Protein AF-A0AAP2MJZ7-F1 (afdb_monomer_lite)

Structure (mmCIF, N/CA/C/O backbone):
data_AF-A0AAP2MJZ7-F1
#
_entry.id   AF-A0AAP2MJZ7-F1
#
loop_
_atom_site.group_PDB
_atom_site.id
_atom_site.type_symbol
_atom_site.label_atom_id
_atom_site.label_alt_id
_atom_site.label_comp_id
_atom_site.label_asym_id
_atom_site.label_entity_id
_atom_site.label_seq_id
_atom_site.pdbx_PDB_ins_code
_atom_site.Cartn_x
_atom_site.Cartn_y
_atom_site.Cartn_z
_atom_site.occupancy
_atom_site.B_iso_or_equiv
_atom_site.auth_seq_id
_atom_site.auth_comp_id
_atom_site.auth_asym_id
_atom_site.auth_atom_id
_atom_site.pdbx_PDB_model_num
ATOM 1 N N . MET A 1 1 ? 22.697 -0.390 -22.821 1.00 48.31 1 MET A N 1
ATOM 2 C CA . MET A 1 1 ? 23.090 0.233 -21.542 1.00 48.31 1 MET A CA 1
ATOM 3 C C . MET A 1 1 ? 21.870 0.983 -21.048 1.00 48.31 1 MET A C 1
ATOM 5 O O . MET A 1 1 ? 21.373 1.802 -21.800 1.00 48.31 1 MET A O 1
ATOM 9 N N . HIS A 1 2 ? 21.296 0.625 -19.897 1.00 57.59 2 HIS A N 1
ATOM 10 C CA . HIS A 1 2 ? 20.373 1.548 -19.228 1.00 57.59 2 HIS A CA 1
ATOM 11 C C . HIS A 1 2 ? 21.239 2.655 -18.639 1.00 57.59 2 HIS A C 1
ATOM 13 O O . HIS A 1 2 ? 22.185 2.348 -17.909 1.00 57.59 2 HIS A O 1
ATOM 19 N N . ASP A 1 3 ? 20.969 3.903 -19.004 1.00 80.44 3 ASP A N 1
ATOM 20 C CA . ASP A 1 3 ? 21.745 5.026 -18.501 1.00 80.44 3 ASP A CA 1
ATOM 21 C C . ASP A 1 3 ? 21.567 5.107 -16.982 1.00 80.44 3 ASP A C 1
ATOM 23 O O . ASP A 1 3 ? 20.478 4.872 -16.452 1.00 80.44 3 ASP A O 1
ATOM 27 N N . ALA A 1 4 ? 22.636 5.433 -16.249 1.00 79.62 4 ALA A N 1
ATOM 28 C CA . ALA A 1 4 ? 22.592 5.567 -14.786 1.00 79.62 4 ALA A CA 1
ATOM 29 C C . ALA A 1 4 ? 21.462 6.513 -14.322 1.00 79.62 4 ALA A C 1
ATOM 31 O O . ALA A 1 4 ? 20.912 6.360 -13.231 1.00 79.62 4 ALA A O 1
ATOM 32 N N . PHE A 1 5 ? 21.078 7.447 -15.193 1.00 83.50 5 PHE A N 1
ATOM 33 C CA . PHE A 1 5 ? 19.936 8.331 -15.030 1.00 83.50 5 PHE A CA 1
ATOM 34 C C . PHE A 1 5 ? 18.582 7.599 -14.986 1.00 83.50 5 PHE A C 1
ATOM 36 O O . PHE A 1 5 ? 17.769 7.906 -14.118 1.00 83.50 5 PHE A O 1
ATOM 43 N N . ASP A 1 6 ? 18.336 6.608 -15.849 1.00 80.94 6 ASP A N 1
ATOM 44 C CA . ASP A 1 6 ? 17.086 5.831 -15.841 1.00 80.94 6 ASP A CA 1
ATOM 45 C C . ASP A 1 6 ? 16.964 4.980 -14.575 1.00 80.94 6 ASP A C 1
ATOM 47 O O . ASP A 1 6 ? 15.888 4.881 -13.982 1.00 80.94 6 ASP A O 1
ATOM 51 N N . VAL A 1 7 ? 18.082 4.404 -14.121 1.00 79.62 7 VAL A N 1
ATOM 52 C CA . VAL A 1 7 ? 18.138 3.651 -12.860 1.00 79.62 7 VAL A CA 1
ATOM 53 C C . VAL A 1 7 ? 17.816 4.568 -11.680 1.00 79.62 7 VAL A C 1
ATOM 55 O O . VAL A 1 7 ? 16.971 4.227 -10.850 1.00 79.62 7 VAL A O 1
ATOM 58 N N . LEU A 1 8 ? 18.437 5.752 -11.627 1.00 83.69 8 LEU A N 1
ATOM 59 C CA . LEU A 1 8 ? 18.187 6.742 -10.582 1.00 83.69 8 LEU A CA 1
ATOM 60 C C . LEU A 1 8 ? 16.737 7.240 -10.603 1.00 83.69 8 LEU A C 1
ATOM 62 O O . LEU A 1 8 ? 16.103 7.299 -9.551 1.00 83.69 8 LEU A O 1
ATOM 66 N N . ARG A 1 9 ? 16.190 7.551 -11.785 1.00 84.50 9 ARG A N 1
ATOM 67 C CA . ARG A 1 9 ? 14.790 7.967 -11.946 1.00 84.50 9 ARG A CA 1
ATOM 68 C C . ARG A 1 9 ? 13.847 6.904 -11.395 1.00 84.50 9 ARG A C 1
ATOM 70 O O . ARG A 1 9 ? 13.023 7.215 -10.542 1.00 84.50 9 ARG A O 1
ATOM 77 N N . ASN A 1 10 ? 13.997 5.654 -11.829 1.00 81.19 10 ASN A N 1
ATOM 78 C CA . ASN A 1 10 ? 13.127 4.559 -11.400 1.00 81.19 10 ASN A CA 1
ATOM 79 C C . ASN A 1 10 ? 13.222 4.318 -9.887 1.00 81.19 10 ASN A C 1
ATOM 81 O O . ASN A 1 10 ? 12.203 4.087 -9.234 1.00 81.19 10 ASN A O 1
ATOM 85 N N . PHE A 1 11 ? 14.424 4.420 -9.316 1.00 80.00 11 PHE A N 1
ATOM 86 C CA . PHE A 1 11 ? 14.640 4.309 -7.876 1.00 80.00 11 PHE A CA 1
ATOM 87 C C . PHE A 1 11 ? 13.936 5.428 -7.095 1.00 80.00 11 PHE A C 1
ATOM 89 O O . PHE A 1 11 ? 13.190 5.152 -6.155 1.00 80.00 11 PHE A O 1
ATOM 96 N N . VAL A 1 12 ? 14.113 6.686 -7.510 1.00 85.88 12 VAL A N 1
ATOM 97 C CA . VAL A 1 12 ? 13.474 7.843 -6.868 1.00 85.88 12 VAL A CA 1
ATOM 98 C C . VAL A 1 12 ? 11.954 7.757 -6.985 1.00 85.88 12 VAL A C 1
ATOM 100 O O . VAL A 1 12 ? 11.262 7.924 -5.984 1.00 85.88 12 VAL A O 1
ATOM 103 N N . THR A 1 13 ? 11.420 7.426 -8.162 1.00 83.81 13 THR A N 1
ATOM 104 C CA . THR A 1 13 ? 9.976 7.251 -8.366 1.00 83.81 13 THR A CA 1
ATOM 105 C C . THR A 1 13 ? 9.411 6.150 -7.468 1.00 83.81 13 THR A C 1
ATOM 107 O O . THR A 1 13 ? 8.395 6.366 -6.811 1.00 83.81 13 THR A O 1
ATOM 110 N N . THR A 1 14 ? 10.100 5.009 -7.365 1.00 84.56 14 THR A N 1
ATOM 111 C CA . THR A 1 14 ? 9.727 3.894 -6.475 1.00 84.56 14 THR A CA 1
ATOM 112 C C . THR A 1 14 ? 9.641 4.358 -5.018 1.00 84.56 14 THR A C 1
ATOM 114 O O . THR A 1 14 ? 8.636 4.124 -4.345 1.00 84.56 14 THR A O 1
ATOM 117 N N . LEU A 1 15 ? 10.669 5.064 -4.534 1.00 84.62 15 LEU A N 1
ATOM 118 C CA . LEU A 1 15 ? 10.700 5.578 -3.165 1.00 84.62 15 LEU A CA 1
ATOM 119 C C . LEU A 1 15 ? 9.596 6.604 -2.903 1.00 84.62 15 LEU A C 1
ATOM 121 O O . LEU A 1 15 ? 8.907 6.510 -1.889 1.00 84.62 15 LEU A O 1
ATOM 125 N N . VAL A 1 16 ? 9.406 7.561 -3.812 1.00 88.81 16 VAL A N 1
ATOM 126 C CA . VAL A 1 16 ? 8.387 8.610 -3.675 1.00 88.81 16 VAL A CA 1
ATOM 127 C C . VAL A 1 16 ? 6.985 8.007 -3.673 1.00 88.81 16 VAL A C 1
ATOM 129 O O . VAL A 1 16 ? 6.171 8.388 -2.837 1.00 88.81 16 VAL A O 1
ATOM 132 N N . MET A 1 17 ? 6.702 7.037 -4.547 1.00 84.81 17 MET A N 1
ATOM 133 C CA . MET A 1 17 ? 5.404 6.356 -4.586 1.00 84.81 17 MET A CA 1
ATOM 134 C C . MET A 1 17 ? 5.125 5.578 -3.298 1.00 84.81 17 MET A C 1
ATOM 136 O O . MET A 1 17 ? 4.048 5.726 -2.717 1.00 84.81 17 MET A O 1
ATOM 140 N N . ALA A 1 18 ? 6.096 4.789 -2.824 1.00 86.44 18 ALA A N 1
ATOM 141 C CA . ALA A 1 18 ? 5.958 4.040 -1.577 1.00 86.44 18 ALA A CA 1
ATOM 142 C C . ALA A 1 18 ? 5.759 4.980 -0.376 1.00 86.44 18 ALA A C 1
ATOM 144 O O . ALA A 1 18 ? 4.862 4.768 0.443 1.00 86.44 18 ALA A O 1
ATOM 145 N N . TRP A 1 19 ? 6.548 6.057 -0.303 1.00 89.69 19 TRP A N 1
ATOM 146 C CA . TRP A 1 19 ? 6.443 7.062 0.752 1.00 89.69 19 TRP A CA 1
ATOM 147 C C . TRP A 1 19 ? 5.105 7.803 0.719 1.00 89.69 19 TRP A C 1
ATOM 149 O O . TRP A 1 19 ? 4.477 7.959 1.762 1.00 89.69 19 TRP A O 1
ATOM 159 N N . ALA A 1 20 ? 4.632 8.222 -0.457 1.00 89.06 20 ALA A N 1
ATOM 160 C CA . ALA A 1 20 ? 3.367 8.937 -0.599 1.00 89.06 20 ALA A CA 1
ATOM 161 C C . ALA A 1 20 ? 2.174 8.066 -0.178 1.00 89.06 20 ALA A C 1
ATOM 163 O O . ALA A 1 20 ? 1.305 8.524 0.567 1.00 89.06 20 ALA A O 1
ATOM 164 N N . ALA A 1 21 ? 2.160 6.794 -0.593 1.00 87.81 21 ALA A N 1
ATOM 165 C CA . ALA A 1 21 ? 1.132 5.838 -0.189 1.00 87.81 21 ALA A CA 1
ATOM 166 C C . ALA A 1 21 ? 1.142 5.605 1.333 1.00 87.81 21 ALA A C 1
ATOM 168 O O . ALA A 1 21 ? 0.090 5.618 1.978 1.00 87.81 21 ALA A O 1
ATOM 169 N N . PHE A 1 22 ? 2.331 5.461 1.925 1.00 89.12 22 PHE A N 1
ATOM 170 C CA . PHE A 1 22 ? 2.485 5.346 3.374 1.00 89.12 22 PHE A CA 1
ATOM 171 C C . PHE A 1 22 ? 2.019 6.605 4.117 1.00 89.12 22 PHE A C 1
ATOM 173 O O . PHE A 1 22 ? 1.253 6.507 5.077 1.00 89.12 22 PHE A O 1
ATOM 180 N N . ALA A 1 23 ? 2.445 7.789 3.674 1.00 89.25 23 ALA A N 1
ATOM 181 C CA . ALA A 1 23 ? 2.096 9.062 4.293 1.00 89.25 23 ALA A CA 1
ATOM 182 C C . ALA A 1 23 ? 0.577 9.290 4.285 1.00 89.25 23 ALA A C 1
ATOM 184 O O . ALA A 1 23 ? 0.013 9.690 5.305 1.00 89.25 23 ALA A O 1
ATOM 185 N N . ALA A 1 24 ? -0.096 8.959 3.177 1.00 89.38 24 ALA A N 1
ATOM 186 C CA . ALA A 1 24 ? -1.548 9.046 3.063 1.00 89.38 24 ALA A CA 1
ATOM 187 C C . ALA A 1 24 ? -2.268 8.156 4.093 1.00 89.38 24 ALA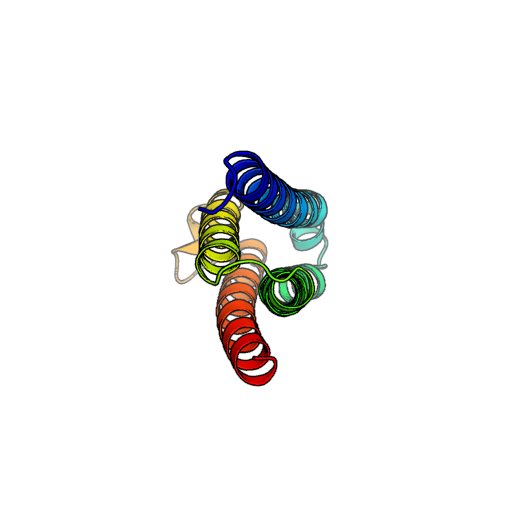 A C 1
ATOM 189 O O . ALA A 1 24 ? -3.192 8.611 4.771 1.00 89.38 24 ALA A O 1
ATOM 190 N N . LEU A 1 25 ? -1.828 6.908 4.269 1.00 89.06 25 LEU A N 1
ATOM 191 C CA . LEU A 1 25 ? -2.439 5.984 5.232 1.00 89.06 25 LEU A CA 1
ATOM 192 C C . LEU A 1 25 ? -2.124 6.315 6.680 1.00 89.06 25 LEU A C 1
ATOM 194 O O . LEU A 1 25 ? -3.006 6.191 7.530 1.00 89.06 25 LEU A O 1
ATOM 198 N N . ARG A 1 26 ? -0.896 6.755 6.961 1.00 89.38 26 ARG A N 1
ATOM 199 C CA . ARG A 1 26 ? -0.501 7.231 8.288 1.00 89.38 26 ARG A CA 1
ATOM 200 C C . ARG A 1 26 ? -1.342 8.435 8.696 1.00 89.38 26 ARG A C 1
ATOM 202 O O . ARG A 1 26 ? -1.842 8.475 9.815 1.00 89.38 26 ARG A O 1
ATOM 209 N N . TRP A 1 27 ? -1.543 9.384 7.783 1.00 88.38 27 TRP A N 1
ATOM 210 C CA . TRP A 1 27 ? -2.390 10.551 8.021 1.00 88.38 27 TRP A CA 1
ATOM 211 C C . TRP A 1 27 ? -3.843 10.168 8.324 1.00 88.38 27 TRP A C 1
ATOM 213 O O . TRP A 1 27 ? -4.495 10.795 9.156 1.00 88.38 27 TRP A O 1
ATOM 223 N N . GLN A 1 28 ? -4.350 9.118 7.677 1.00 87.56 28 GLN A N 1
ATOM 224 C CA . GLN A 1 28 ? -5.722 8.650 7.864 1.00 87.56 28 GLN A CA 1
ATOM 225 C C . GLN A 1 28 ? -5.901 7.628 8.993 1.00 87.56 28 GLN A C 1
ATOM 227 O O . GLN A 1 28 ? -7.038 7.336 9.354 1.00 87.56 28 GLN A O 1
ATOM 232 N N . GLN A 1 29 ? -4.828 7.113 9.594 1.00 82.81 29 GLN A N 1
ATOM 233 C CA . GLN A 1 29 ? -4.897 6.147 10.697 1.00 82.81 29 GLN A CA 1
ATOM 234 C C . GLN A 1 29 ? -5.786 6.623 11.870 1.00 82.81 29 GLN A C 1
ATOM 236 O O . GLN A 1 29 ? -6.601 5.830 12.346 1.00 82.81 29 GLN A O 1
ATOM 241 N N . PRO A 1 30 ? -5.764 7.906 12.301 1.00 83.94 30 PRO A N 1
ATOM 242 C CA . PRO A 1 30 ? -6.650 8.383 13.366 1.00 83.94 30 PRO A CA 1
ATOM 243 C C . PRO A 1 30 ? -8.143 8.296 13.020 1.00 83.94 30 PRO A C 1
ATOM 245 O O . PRO A 1 30 ? -8.981 8.320 13.920 1.00 83.94 30 PRO A O 1
ATOM 248 N N . LEU A 1 31 ? -8.505 8.198 11.733 1.00 79.06 31 LEU A N 1
ATOM 249 C CA . LEU A 1 31 ? -9.896 8.020 11.313 1.00 79.06 31 LEU A CA 1
ATOM 250 C C . LEU A 1 31 ? -10.428 6.639 11.687 1.00 79.06 31 LEU A C 1
ATOM 252 O O . LEU A 1 31 ? -11.627 6.517 11.916 1.00 79.06 31 LEU A O 1
ATOM 256 N N . ILE A 1 32 ? -9.568 5.622 11.819 1.00 81.50 32 ILE A N 1
ATOM 257 C CA . ILE A 1 32 ? -9.995 4.287 12.254 1.00 81.50 32 ILE A CA 1
ATOM 258 C C . ILE A 1 32 ? -10.601 4.366 13.659 1.00 81.50 32 ILE A C 1
ATOM 260 O O . ILE A 1 32 ? -11.685 3.837 13.892 1.00 81.50 32 ILE A O 1
ATOM 264 N N . ALA A 1 33 ? -9.955 5.110 14.562 1.00 77.12 33 ALA A N 1
ATOM 265 C CA . ALA A 1 33 ? -10.448 5.341 15.919 1.00 77.12 33 ALA A CA 1
ATOM 266 C C . ALA A 1 33 ? -11.752 6.164 15.963 1.00 77.12 33 ALA A C 1
ATOM 268 O O . ALA A 1 33 ? -12.494 6.085 16.935 1.00 77.12 33 ALA A O 1
ATOM 269 N N . LYS A 1 34 ? -12.054 6.933 14.908 1.00 83.88 34 LYS A N 1
ATOM 270 C CA . LYS A 1 34 ? -13.275 7.748 14.772 1.00 83.88 34 LYS A CA 1
ATOM 271 C C . LYS A 1 34 ? -14.405 7.035 14.010 1.00 83.88 34 LYS A C 1
ATOM 273 O O . LYS A 1 34 ? -15.367 7.684 13.615 1.00 83.88 34 LYS A O 1
ATOM 278 N N . GLY A 1 35 ? -14.285 5.726 13.761 1.00 83.56 35 GLY A N 1
ATOM 279 C CA . GLY A 1 35 ? -15.286 4.930 13.033 1.00 83.56 35 GLY A CA 1
ATOM 280 C C . GLY A 1 35 ? -15.103 4.885 11.508 1.00 83.56 35 GLY A C 1
ATOM 281 O O . GLY A 1 35 ? -15.878 4.242 10.808 1.00 83.56 35 GLY A O 1
ATOM 282 N N . GLY A 1 36 ? -14.048 5.500 10.968 1.00 89.62 36 GLY A N 1
ATOM 283 C CA . GLY A 1 36 ? -13.700 5.511 9.540 1.00 89.62 36 GLY A CA 1
ATOM 284 C C . GLY A 1 36 ? -12.914 4.286 9.055 1.00 89.62 36 GLY A C 1
ATOM 285 O O . GLY A 1 36 ? -12.247 4.354 8.022 1.00 89.62 36 GLY A O 1
ATOM 286 N N . GLY A 1 37 ? -12.951 3.165 9.782 1.00 88.62 37 GLY A N 1
ATOM 287 C CA . GLY A 1 37 ? -12.132 1.982 9.487 1.00 88.62 37 GLY A CA 1
ATOM 288 C C . GLY A 1 37 ? -12.378 1.366 8.102 1.00 88.62 37 GLY A C 1
ATOM 289 O O . GLY A 1 37 ? -11.438 0.887 7.464 1.00 88.62 37 GLY A O 1
ATOM 290 N N . ALA A 1 38 ? -13.615 1.433 7.596 1.00 91.62 38 ALA A N 1
ATOM 291 C CA . ALA A 1 38 ? -13.959 0.962 6.252 1.00 91.62 38 ALA A CA 1
ATOM 292 C C . ALA A 1 38 ? -13.267 1.784 5.154 1.00 91.62 38 ALA A C 1
ATOM 294 O O . ALA A 1 38 ? -12.713 1.219 4.212 1.00 91.62 38 ALA A O 1
ATOM 295 N N . TRP A 1 39 ? -13.245 3.109 5.308 1.00 92.19 39 TRP A N 1
ATOM 296 C CA . TRP A 1 39 ? -12.570 4.008 4.375 1.00 92.19 39 TRP A CA 1
ATOM 297 C C . TRP A 1 39 ? -11.058 3.776 4.372 1.00 92.19 39 TRP A C 1
ATOM 299 O O . TRP A 1 39 ? -10.458 3.622 3.311 1.00 92.19 39 TRP A O 1
ATOM 309 N N . TRP A 1 40 ? -10.458 3.645 5.557 1.00 92.56 40 TRP A N 1
ATOM 310 C CA . TRP A 1 40 ? -9.035 3.329 5.679 1.00 92.56 40 TRP A CA 1
ATOM 311 C C . TRP A 1 40 ? -8.681 1.995 5.003 1.00 92.56 40 TRP A C 1
ATOM 313 O O . TRP A 1 40 ? -7.696 1.901 4.274 1.00 92.56 40 TRP A O 1
ATOM 323 N N . THR A 1 41 ? -9.530 0.978 5.180 1.00 93.12 41 THR A N 1
ATOM 324 C CA . THR A 1 41 ? -9.386 -0.342 4.545 1.00 93.12 41 THR A CA 1
ATOM 325 C C . THR A 1 41 ? -9.440 -0.252 3.017 1.00 93.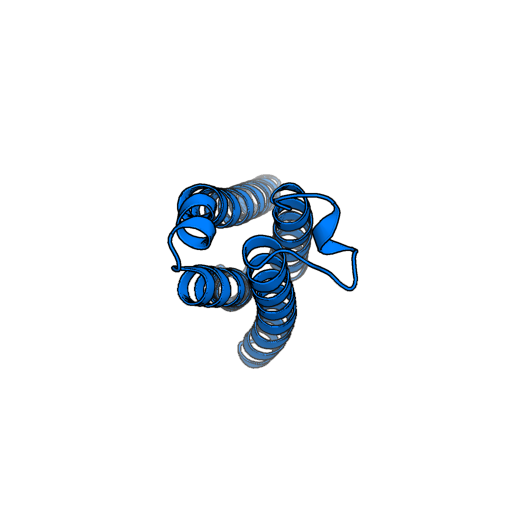12 41 THR A C 1
ATOM 327 O O . THR A 1 41 ? -8.586 -0.815 2.330 1.00 93.12 41 THR A O 1
ATOM 330 N N . ALA A 1 42 ? -10.422 0.479 2.482 1.00 93.62 42 ALA A N 1
ATOM 331 C CA . ALA A 1 42 ? -10.574 0.683 1.045 1.00 93.62 42 ALA A CA 1
ATOM 332 C C . ALA A 1 42 ? -9.378 1.442 0.452 1.00 93.62 42 ALA A C 1
ATOM 334 O O . ALA A 1 42 ? -8.854 1.051 -0.594 1.00 93.62 42 ALA A O 1
ATOM 335 N N . LEU A 1 43 ? -8.901 2.482 1.141 1.00 93.31 43 LEU A N 1
ATOM 336 C CA . LEU A 1 43 ? -7.729 3.244 0.725 1.00 93.31 43 LEU A CA 1
ATOM 337 C C . LEU A 1 43 ? -6.470 2.369 0.703 1.00 93.31 43 LEU A C 1
ATOM 339 O O . LEU A 1 43 ? -5.720 2.412 -0.271 1.00 93.31 43 LEU A O 1
ATOM 343 N N . ALA A 1 44 ? -6.272 1.533 1.728 1.00 93.44 44 ALA A N 1
ATOM 344 C CA . ALA A 1 44 ? -5.122 0.639 1.813 1.00 93.44 44 ALA A CA 1
ATOM 345 C C . ALA A 1 44 ? -5.060 -0.341 0.628 1.00 93.44 44 ALA A C 1
ATOM 347 O O . ALA A 1 44 ? -3.996 -0.531 0.032 1.00 93.44 44 ALA A O 1
ATOM 348 N N . GLY A 1 45 ? -6.204 -0.919 0.249 1.00 94.00 45 GLY A N 1
ATOM 349 C CA . GLY A 1 45 ? -6.313 -1.774 -0.936 1.00 94.00 45 GLY A CA 1
ATOM 350 C C . GLY A 1 45 ? -6.122 -1.014 -2.247 1.00 94.00 45 GLY A C 1
ATOM 351 O O . GLY A 1 45 ? -5.390 -1.467 -3.125 1.00 94.00 45 GLY A O 1
ATOM 352 N N . THR A 1 46 ? -6.728 0.168 -2.367 1.00 94.69 46 THR A N 1
ATOM 353 C CA . THR A 1 46 ? -6.678 0.980 -3.592 1.00 94.69 46 THR A CA 1
ATOM 354 C C . THR A 1 46 ? -5.264 1.465 -3.897 1.00 94.69 46 THR A C 1
ATOM 356 O O . THR A 1 46 ? -4.834 1.392 -5.044 1.00 94.69 46 THR A O 1
ATOM 359 N N . LEU A 1 47 ? -4.514 1.915 -2.887 1.00 93.31 47 LEU A N 1
ATOM 360 C CA . LEU A 1 47 ? -3.118 2.328 -3.057 1.00 93.31 47 LEU A CA 1
ATOM 361 C C . LEU A 1 47 ? -2.218 1.144 -3.436 1.00 93.31 47 LEU A C 1
ATOM 363 O O . LEU A 1 47 ? -1.361 1.282 -4.309 1.00 93.31 47 LEU A O 1
ATOM 367 N N . ALA A 1 48 ? -2.453 -0.028 -2.837 1.00 93.38 48 ALA A N 1
ATOM 368 C CA . ALA A 1 48 ? -1.730 -1.250 -3.180 1.00 93.38 48 ALA A CA 1
ATOM 369 C C . ALA A 1 48 ? -1.985 -1.696 -4.625 1.00 93.38 48 ALA A C 1
ATOM 371 O O . ALA A 1 48 ? -1.063 -2.154 -5.293 1.00 93.38 48 ALA A O 1
ATOM 372 N N . PHE A 1 49 ? -3.225 -1.544 -5.099 1.00 95.44 49 PHE A N 1
ATOM 373 C CA . PHE A 1 49 ? -3.634 -1.847 -6.466 1.00 95.44 49 PHE A CA 1
ATOM 374 C C . PHE A 1 49 ? -3.093 -0.824 -7.466 1.00 95.44 49 PHE A C 1
ATOM 376 O O . PHE A 1 49 ? -2.378 -1.191 -8.393 1.00 95.44 49 PHE A O 1
ATOM 383 N N . GLY A 1 50 ? -3.408 0.460 -7.274 1.00 92.31 50 GLY A N 1
ATOM 384 C CA . GLY A 1 50 ? -3.216 1.517 -8.271 1.00 92.31 50 GLY A CA 1
ATOM 385 C C . GLY A 1 50 ? -1.757 1.785 -8.631 1.00 92.31 50 GLY A C 1
ATOM 386 O O . GLY A 1 50 ? -1.468 2.241 -9.736 1.00 92.31 50 GLY A O 1
ATOM 387 N N . GLN A 1 51 ? -0.824 1.442 -7.743 1.00 90.88 51 GLN A N 1
ATOM 388 C CA . GLN A 1 51 ? 0.605 1.590 -8.007 1.00 90.88 51 GLN A CA 1
ATOM 389 C C . GLN A 1 51 ? 1.106 0.679 -9.146 1.00 90.88 51 GLN A C 1
ATOM 391 O O . GLN A 1 51 ? 2.052 1.042 -9.842 1.00 90.88 51 GLN A O 1
ATOM 396 N N . TRP A 1 52 ? 0.442 -0.452 -9.403 1.00 92.38 52 TRP A N 1
ATOM 397 C CA . TRP A 1 52 ? 0.796 -1.379 -10.480 1.00 92.38 52 TRP A CA 1
ATOM 398 C C . TRP A 1 52 ? 0.499 -0.837 -11.887 1.00 92.38 52 TRP A C 1
ATOM 400 O O . TRP A 1 52 ? 1.449 -0.688 -12.656 1.00 92.38 52 TRP A O 1
ATOM 410 N N . PRO A 1 53 ? -0.751 -0.485 -12.257 1.00 89.88 53 PRO A N 1
ATOM 411 C CA . PRO A 1 53 ? -1.038 0.086 -13.573 1.00 89.88 53 PRO A CA 1
ATOM 412 C C . PRO A 1 53 ? -0.324 1.427 -13.783 1.00 89.88 53 PRO A C 1
ATOM 414 O O . PRO A 1 53 ? 0.081 1.730 -14.901 1.00 89.88 53 PRO A O 1
ATOM 417 N N . LEU A 1 54 ? -0.090 2.200 -12.716 1.00 88.62 54 LEU A N 1
ATOM 418 C CA . LEU A 1 54 ? 0.726 3.410 -12.796 1.00 88.62 54 LEU A CA 1
ATOM 419 C C . LEU A 1 54 ? 2.173 3.089 -13.204 1.00 88.62 54 LEU A C 1
ATOM 421 O O . LEU A 1 54 ? 2.717 3.753 -14.080 1.00 88.62 54 LEU A O 1
ATOM 425 N N . ASN A 1 55 ? 2.785 2.047 -12.634 1.00 86.94 55 ASN A N 1
ATOM 426 C CA . ASN A 1 55 ? 4.122 1.604 -13.037 1.00 86.94 55 ASN A CA 1
ATOM 427 C C . ASN A 1 55 ? 4.161 1.007 -14.454 1.00 86.94 55 ASN A C 1
ATOM 429 O O . ASN A 1 55 ? 5.154 1.216 -15.146 1.00 86.94 55 ASN A O 1
ATOM 433 N N . ALA A 1 56 ? 3.104 0.316 -14.908 1.00 87.12 56 ALA A N 1
ATOM 434 C CA . ALA A 1 56 ? 2.984 -0.092 -16.317 1.00 87.12 56 ALA A CA 1
ATOM 435 C C . ALA A 1 56 ? 2.990 1.131 -17.242 1.00 87.12 56 ALA A C 1
ATOM 437 O O . ALA A 1 56 ? 3.762 1.189 -18.193 1.00 87.12 56 ALA A O 1
ATOM 438 N N . TRP A 1 57 ? 2.164 2.131 -16.927 1.00 86.94 57 TRP A N 1
ATOM 439 C CA . TRP A 1 57 ? 2.043 3.350 -17.723 1.00 86.94 57 TRP A CA 1
ATOM 440 C C . TRP A 1 57 ? 3.339 4.170 -17.768 1.00 86.94 57 TRP A C 1
ATOM 442 O O . TRP A 1 57 ? 3.683 4.728 -18.805 1.00 86.94 57 TRP A O 1
ATOM 452 N N . LEU A 1 58 ? 4.093 4.199 -16.666 1.00 85.00 58 LEU A N 1
ATOM 453 C CA . LEU A 1 58 ? 5.407 4.846 -16.594 1.00 85.00 58 LEU A CA 1
ATOM 454 C C . LEU A 1 58 ? 6.513 4.075 -17.339 1.00 85.00 58 LEU A C 1
ATOM 456 O O . LEU A 1 58 ? 7.644 4.559 -17.402 1.00 85.00 58 LEU A O 1
ATOM 460 N N . GLY A 1 59 ? 6.220 2.887 -17.883 1.00 84.12 59 GLY A N 1
ATOM 461 C CA . GLY A 1 59 ? 7.215 2.027 -18.526 1.00 84.12 59 GLY A CA 1
ATOM 462 C C . GLY A 1 59 ? 8.273 1.506 -17.549 1.00 84.12 59 GLY A C 1
ATOM 463 O O . GLY A 1 59 ? 9.395 1.199 -17.954 1.00 84.12 59 GLY A O 1
ATOM 464 N N . SER A 1 60 ? 7.946 1.443 -16.254 1.00 82.44 60 SER A N 1
ATOM 465 C CA . SER A 1 60 ? 8.871 0.987 -15.221 1.00 82.44 60 SER A CA 1
ATOM 466 C C . SER A 1 60 ? 9.164 -0.512 -15.372 1.00 82.44 60 SER A C 1
ATOM 468 O O . SER A 1 60 ? 8.253 -1.295 -15.661 1.00 82.44 60 SER A O 1
ATOM 470 N N . PRO A 1 61 ? 10.403 -0.966 -15.101 1.00 84.31 61 PRO A N 1
ATOM 471 C CA . PRO A 1 61 ? 10.703 -2.393 -15.056 1.00 84.31 61 PRO A CA 1
ATOM 472 C C . PRO A 1 61 ? 9.906 -3.065 -13.934 1.00 84.31 61 PRO A C 1
ATOM 474 O O . PRO A 1 61 ? 9.692 -2.455 -12.889 1.00 84.31 61 PRO A O 1
ATOM 477 N N . ILE A 1 62 ? 9.550 -4.346 -14.097 1.00 82.81 62 ILE A N 1
ATOM 478 C CA . ILE A 1 62 ? 8.738 -5.106 -13.121 1.00 82.81 62 ILE A CA 1
ATOM 479 C C . ILE A 1 62 ? 9.304 -5.081 -11.689 1.00 82.81 62 ILE A C 1
ATOM 481 O O . ILE A 1 62 ? 8.557 -5.158 -10.717 1.00 82.81 62 ILE A O 1
ATOM 485 N N . GLY A 1 63 ? 10.622 -4.913 -11.537 1.00 83.69 63 GLY A N 1
ATOM 486 C CA . GLY A 1 63 ? 11.260 -4.766 -10.229 1.00 83.69 63 GLY A CA 1
ATOM 487 C C . GLY A 1 63 ? 10.769 -3.547 -9.439 1.00 83.69 63 GLY A C 1
ATOM 488 O O . GLY A 1 63 ? 10.664 -3.628 -8.220 1.00 83.69 63 GLY A O 1
ATOM 489 N N . ALA A 1 64 ? 10.412 -2.445 -10.103 1.00 84.69 64 ALA A N 1
ATOM 490 C CA . ALA A 1 64 ? 9.940 -1.228 -9.444 1.00 84.69 64 ALA A CA 1
ATOM 491 C C . ALA A 1 64 ? 8.608 -1.430 -8.688 1.00 84.69 64 ALA A C 1
ATOM 493 O O . ALA A 1 64 ? 8.609 -1.250 -7.469 1.00 84.69 64 ALA A O 1
ATOM 494 N N . PRO A 1 65 ? 7.493 -1.870 -9.315 1.00 86.62 65 PRO A N 1
ATOM 495 C CA . PRO A 1 65 ? 6.235 -2.085 -8.595 1.00 86.62 65 PRO A CA 1
ATOM 496 C C . PRO A 1 65 ? 6.331 -3.173 -7.515 1.00 86.62 65 PRO A C 1
ATOM 498 O O . PRO A 1 65 ? 5.647 -3.073 -6.494 1.00 86.62 65 PRO A O 1
ATOM 501 N N . ILE A 1 66 ? 7.214 -4.170 -7.682 1.00 89.00 66 ILE A N 1
ATOM 502 C CA . ILE A 1 66 ? 7.512 -5.166 -6.639 1.00 89.00 66 ILE A CA 1
ATOM 503 C C . ILE A 1 66 ? 8.145 -4.491 -5.418 1.00 89.00 66 ILE A C 1
ATOM 505 O O . ILE A 1 66 ? 7.687 -4.695 -4.294 1.00 89.00 66 ILE A O 1
ATOM 509 N N . VAL A 1 67 ? 9.175 -3.664 -5.621 1.00 88.88 67 VAL A N 1
ATOM 510 C CA . VAL A 1 67 ? 9.838 -2.944 -4.525 1.00 88.88 67 VAL A CA 1
ATOM 511 C C . VAL A 1 67 ? 8.871 -1.969 -3.852 1.00 88.88 67 VAL A C 1
ATOM 513 O O . VAL A 1 67 ? 8.823 -1.940 -2.623 1.00 88.88 67 VAL A O 1
ATOM 516 N N . VAL A 1 68 ? 8.046 -1.235 -4.611 1.00 89.50 68 VAL A N 1
ATOM 517 C CA . VAL A 1 68 ? 6.991 -0.378 -4.036 1.00 89.50 68 VAL A CA 1
ATOM 518 C C . VAL A 1 68 ? 6.036 -1.201 -3.171 1.00 89.50 68 VAL A C 1
ATOM 520 O O . VAL A 1 68 ? 5.771 -0.809 -2.036 1.00 89.50 68 VAL A O 1
ATOM 523 N N . ALA A 1 69 ? 5.548 -2.345 -3.667 1.00 91.44 69 ALA A N 1
ATOM 524 C CA . ALA A 1 69 ? 4.617 -3.200 -2.931 1.00 91.44 69 ALA A CA 1
ATOM 525 C C . ALA A 1 69 ? 5.222 -3.688 -1.609 1.00 91.44 69 ALA A C 1
ATOM 527 O O . ALA A 1 69 ? 4.579 -3.594 -0.565 1.00 91.44 69 ALA A O 1
ATOM 528 N N . LEU A 1 70 ? 6.470 -4.165 -1.640 1.00 91.50 70 LEU A N 1
ATOM 529 C CA . LEU A 1 70 ? 7.171 -4.643 -0.449 1.00 91.50 70 LEU A CA 1
ATOM 530 C C . LEU A 1 70 ? 7.380 -3.523 0.569 1.00 91.50 70 LEU A C 1
ATOM 532 O O . LEU A 1 70 ? 7.030 -3.690 1.736 1.00 91.50 70 LEU A O 1
ATOM 536 N N . LEU A 1 71 ? 7.898 -2.370 0.135 1.00 90.69 71 LEU A N 1
ATOM 537 C CA . LEU A 1 71 ? 8.107 -1.217 1.014 1.00 90.69 71 LEU A CA 1
ATOM 538 C C . LEU A 1 71 ? 6.793 -0.747 1.632 1.00 90.69 71 LEU A C 1
ATOM 540 O O . LEU A 1 71 ? 6.735 -0.467 2.828 1.00 90.69 71 LEU A O 1
ATOM 544 N N . TYR A 1 72 ? 5.730 -0.695 0.838 1.00 90.31 72 TYR A N 1
ATOM 545 C CA . TYR A 1 72 ? 4.413 -0.284 1.291 1.00 90.31 72 TYR A CA 1
ATOM 546 C C . TYR A 1 72 ? 3.820 -1.257 2.322 1.00 90.31 72 TYR A C 1
ATOM 548 O O . TYR A 1 72 ? 3.415 -0.825 3.401 1.00 90.31 72 TYR A O 1
ATOM 556 N N . LEU A 1 73 ? 3.832 -2.566 2.045 1.00 91.44 73 LEU A N 1
ATOM 557 C CA . LEU A 1 73 ? 3.331 -3.588 2.970 1.00 91.44 73 LEU A CA 1
ATOM 558 C C . LEU A 1 73 ? 4.131 -3.617 4.279 1.00 91.44 73 LEU A C 1
ATOM 560 O O . LEU A 1 73 ? 3.537 -3.677 5.353 1.00 91.44 73 LEU A O 1
ATOM 564 N N . LEU A 1 74 ? 5.462 -3.507 4.210 1.00 90.81 74 LEU A N 1
ATOM 565 C CA . LEU A 1 74 ? 6.312 -3.387 5.400 1.00 90.81 74 LEU A CA 1
ATOM 566 C C . LEU A 1 74 ? 5.986 -2.121 6.199 1.00 90.81 74 LEU A C 1
ATOM 568 O O . LEU A 1 74 ? 5.902 -2.162 7.425 1.00 90.81 74 LEU A O 1
ATOM 572 N N . SER A 1 75 ? 5.744 -1.004 5.514 1.00 88.38 75 SER A N 1
ATOM 573 C CA . SER A 1 75 ? 5.406 0.262 6.169 1.00 88.38 75 SER A CA 1
ATOM 574 C C . SER A 1 75 ? 4.042 0.211 6.864 1.00 88.38 75 SER A C 1
ATOM 576 O O . SER A 1 75 ? 3.873 0.817 7.921 1.00 88.38 75 SER A O 1
ATOM 578 N N . LEU A 1 76 ? 3.081 -0.549 6.325 1.00 88.38 76 LEU A N 1
ATOM 579 C CA . LEU A 1 76 ? 1.787 -0.777 6.972 1.00 88.38 76 LEU A CA 1
ATOM 580 C C . LEU A 1 76 ? 1.926 -1.506 8.308 1.00 88.38 76 LEU A C 1
ATOM 582 O O . LEU A 1 76 ? 1.215 -1.160 9.246 1.00 88.38 76 LEU A O 1
ATOM 586 N N . ILE A 1 77 ? 2.852 -2.463 8.427 1.00 86.94 77 ILE A N 1
ATOM 587 C CA . ILE A 1 77 ? 3.113 -3.165 9.696 1.00 86.94 77 ILE A CA 1
ATOM 588 C C . ILE A 1 77 ? 3.526 -2.165 10.785 1.00 86.94 77 ILE A C 1
ATOM 590 O O . ILE A 1 77 ? 3.066 -2.267 11.919 1.00 86.94 77 ILE A O 1
ATOM 594 N N . GLY A 1 78 ? 4.309 -1.141 10.431 1.00 86.19 78 GLY A N 1
ATOM 595 C CA . GLY A 1 78 ? 4.694 -0.058 11.343 1.00 86.19 78 GLY A CA 1
ATOM 596 C C . GLY A 1 78 ? 3.545 0.858 11.790 1.00 86.19 78 GLY A C 1
ATOM 597 O O . GLY A 1 78 ? 3.750 1.702 12.659 1.00 86.19 78 GLY A O 1
ATOM 598 N N . LEU A 1 79 ? 2.346 0.715 11.215 1.00 86.00 79 LEU A N 1
ATOM 599 C CA . LEU A 1 79 ? 1.128 1.424 11.626 1.00 86.00 79 LEU A CA 1
ATOM 600 C C . LEU A 1 79 ? 0.208 0.564 12.504 1.00 86.00 79 LEU A C 1
ATOM 602 O O . LEU A 1 79 ? -0.931 0.968 12.761 1.00 86.00 79 LEU A O 1
ATOM 606 N N . ALA A 1 80 ? 0.664 -0.611 12.949 1.00 86.81 80 ALA A N 1
ATOM 607 C CA . ALA A 1 80 ? -0.094 -1.439 13.875 1.00 86.81 80 ALA A CA 1
ATOM 608 C C . ALA A 1 80 ? -0.448 -0.623 15.139 1.00 86.81 80 ALA A C 1
ATOM 610 O O . ALA A 1 80 ? 0.444 -0.033 15.749 1.00 86.81 80 ALA A O 1
ATOM 611 N N . PRO A 1 81 ? -1.734 -0.541 15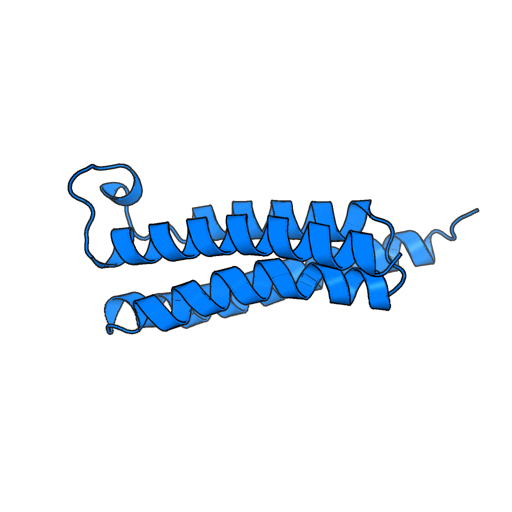.523 1.00 84.00 81 PRO A N 1
ATOM 612 C CA . PRO A 1 81 ? -2.152 0.278 16.661 1.00 84.00 81 PRO A CA 1
ATOM 613 C C . PRO A 1 81 ? -1.676 -0.258 18.017 1.00 84.00 81 PRO A C 1
ATOM 615 O O . PRO A 1 81 ? -1.392 0.536 18.908 1.00 84.00 81 PRO A O 1
ATOM 618 N N . ASP A 1 82 ? -1.618 -1.581 18.178 1.00 85.38 82 ASP A N 1
ATOM 619 C CA . ASP A 1 82 ? -1.195 -2.277 19.395 1.00 85.38 82 ASP A CA 1
ATOM 620 C C . ASP A 1 82 ? -0.898 -3.766 19.103 1.00 85.38 82 ASP A C 1
ATOM 622 O O . ASP A 1 82 ? -1.178 -4.277 18.012 1.00 85.38 82 ASP A O 1
ATOM 626 N N . ASP A 1 83 ? -0.398 -4.494 20.104 1.00 85.81 83 ASP A N 1
ATOM 627 C CA . ASP A 1 83 ? -0.126 -5.938 20.005 1.00 85.81 83 ASP A CA 1
ATOM 628 C C . ASP A 1 83 ? -1.404 -6.791 19.882 1.00 85.81 83 ASP A C 1
ATOM 630 O O . ASP A 1 83 ? -1.352 -7.961 19.485 1.00 85.81 83 ASP A O 1
ATOM 634 N N . SER A 1 84 ? -2.591 -6.223 20.149 1.00 84.81 84 SER A N 1
ATOM 635 C CA . SER A 1 84 ? -3.860 -6.946 19.983 1.00 84.81 84 SER A CA 1
ATOM 636 C C . SER A 1 84 ? -4.146 -7.285 18.514 1.00 84.81 84 SER A C 1
ATOM 638 O O . SER A 1 84 ? -4.943 -8.183 18.236 1.00 84.81 84 SER A O 1
ATOM 640 N N . VAL A 1 85 ? -3.415 -6.678 17.566 1.00 84.06 85 VAL A N 1
ATOM 641 C CA . VAL A 1 85 ? -3.352 -7.082 16.149 1.00 84.06 85 VAL A CA 1
ATOM 642 C C . VAL A 1 85 ? -2.877 -8.526 15.961 1.00 84.06 85 VAL A C 1
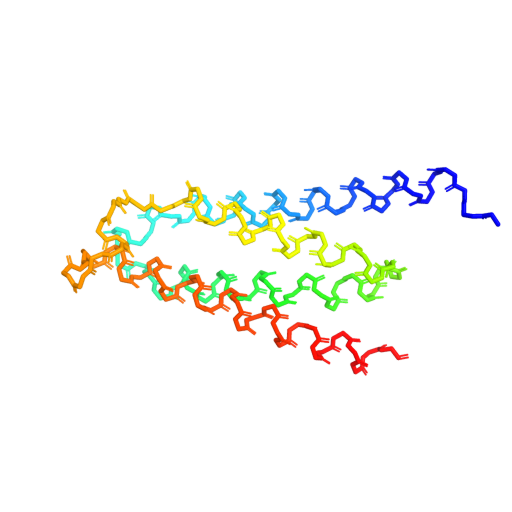ATOM 644 O O . VAL A 1 85 ? -3.148 -9.103 14.909 1.00 84.06 85 VAL A O 1
ATOM 647 N N . LEU A 1 86 ? -2.310 -9.192 16.967 1.00 86.31 86 LEU A N 1
ATOM 648 C CA . LEU A 1 86 ? -1.979 -10.626 16.927 1.00 86.31 86 LEU A CA 1
ATOM 649 C C . LEU A 1 86 ? -2.939 -11.506 17.753 1.00 86.31 86 LEU A C 1
ATOM 651 O O . LEU A 1 86 ? -2.946 -12.723 17.606 1.00 86.31 86 LEU A O 1
ATOM 655 N N . SER A 1 87 ? -3.805 -10.901 18.573 1.00 85.94 87 SER A N 1
ATOM 656 C CA . SER A 1 87 ? -4.705 -11.607 19.497 1.00 85.94 87 SER A CA 1
ATOM 657 C C . SER A 1 87 ? -6.053 -12.004 18.875 1.00 85.94 87 SER A C 1
ATOM 659 O O . SER A 1 87 ? -6.615 -11.296 18.036 1.00 85.94 87 SER A O 1
ATOM 661 N N . ALA A 1 88 ? -6.647 -13.108 19.334 1.00 78.50 88 ALA A N 1
ATOM 662 C CA . ALA A 1 88 ? -8.034 -13.448 19.001 1.00 78.50 88 ALA A CA 1
ATOM 663 C C . ALA A 1 88 ? -9.028 -12.377 19.503 1.00 78.50 88 ALA A C 1
ATOM 665 O O . ALA A 1 88 ? -10.030 -12.103 18.844 1.00 78.50 88 ALA A O 1
ATOM 666 N N . GLN A 1 89 ? -8.714 -11.714 20.623 1.00 82.88 89 GLN A N 1
ATOM 667 C CA . GLN A 1 89 ? -9.483 -10.597 21.178 1.00 82.88 89 GLN A CA 1
ATOM 668 C C . GLN A 1 89 ? -8.897 -9.253 20.733 1.00 82.88 89 GLN A C 1
ATOM 670 O O . GLN A 1 89 ? -8.391 -8.470 21.531 1.00 82.88 89 GLN A O 1
ATOM 675 N N . ALA A 1 90 ? -8.929 -9.002 19.426 1.00 83.19 90 ALA A N 1
ATOM 676 C CA . ALA A 1 90 ? -8.458 -7.743 18.862 1.00 83.19 90 ALA A CA 1
ATOM 677 C C . ALA A 1 90 ? -9.432 -6.592 19.163 1.00 83.19 90 ALA A C 1
ATOM 679 O O . ALA A 1 90 ? -10.653 -6.732 18.994 1.00 83.19 90 ALA A O 1
ATOM 680 N N . SER A 1 91 ? -8.880 -5.428 19.522 1.00 87.19 91 SER A N 1
ATOM 681 C CA . SER A 1 91 ? -9.649 -4.185 19.611 1.00 87.19 91 SER A CA 1
ATOM 682 C C . SER A 1 91 ? -10.349 -3.886 18.276 1.00 87.19 91 SER A C 1
ATOM 684 O O . SER A 1 91 ? -9.989 -4.416 17.218 1.00 87.19 91 SER A O 1
ATOM 686 N N . GLU A 1 92 ? -11.394 -3.056 18.287 1.00 87.31 92 GLU A N 1
ATOM 687 C CA . GLU A 1 92 ? -12.067 -2.676 17.037 1.00 87.31 92 GLU A CA 1
ATOM 688 C C . GLU A 1 92 ? -11.102 -1.984 16.060 1.00 87.31 92 GLU A C 1
ATOM 690 O O . GLU A 1 92 ? -11.106 -2.289 14.865 1.00 87.31 92 GLU A O 1
ATOM 695 N N . HIS A 1 93 ? -10.203 -1.146 16.583 1.00 87.94 93 HIS A N 1
ATOM 696 C CA . HIS A 1 93 ? -9.130 -0.520 15.816 1.00 87.94 93 HIS A CA 1
ATOM 697 C C . HIS A 1 93 ? -8.233 -1.580 15.156 1.00 87.94 93 HIS A C 1
ATOM 699 O O . HIS A 1 93 ? -8.036 -1.559 13.940 1.00 87.94 93 HIS A O 1
ATOM 705 N N . SER A 1 94 ? -7.770 -2.568 15.923 1.00 90.00 94 SER A N 1
ATOM 706 C CA . SER A 1 94 ? -6.898 -3.639 15.432 1.00 90.00 94 SER A CA 1
ATOM 707 C C . SER A 1 94 ? -7.600 -4.556 14.425 1.00 90.00 94 SER A C 1
ATOM 709 O O . SER A 1 94 ? -6.977 -5.020 13.469 1.00 90.00 94 SER A O 1
ATOM 711 N N . ARG A 1 95 ? -8.919 -4.764 14.550 1.00 91.50 95 ARG A N 1
ATOM 712 C CA . ARG A 1 95 ? -9.723 -5.479 13.541 1.00 91.50 95 ARG A CA 1
ATOM 713 C C . ARG A 1 95 ? -9.798 -4.724 12.215 1.00 91.50 95 ARG A C 1
ATOM 715 O O . ARG A 1 95 ? -9.631 -5.343 11.165 1.00 91.50 95 ARG A O 1
ATOM 722 N N . TRP A 1 96 ? -10.027 -3.413 12.241 1.00 92.44 96 TRP A N 1
ATOM 723 C CA . TRP A 1 96 ? -10.023 -2.596 11.023 1.00 92.44 96 TRP A CA 1
ATOM 724 C C . TRP A 1 96 ? -8.635 -2.497 10.391 1.00 92.44 96 TRP A C 1
ATOM 726 O O . TRP A 1 96 ? -8.520 -2.622 9.174 1.00 92.44 96 TRP A O 1
ATOM 736 N N . PHE A 1 97 ? -7.583 -2.388 11.204 1.00 91.75 97 PHE A N 1
ATOM 737 C CA . PHE A 1 97 ? -6.204 -2.456 10.725 1.00 91.75 97 PHE A CA 1
ATOM 738 C C . PHE A 1 97 ? -5.925 -3.774 9.981 1.00 91.75 97 PHE A C 1
ATOM 740 O O . PHE A 1 97 ? -5.465 -3.754 8.839 1.00 91.75 97 PHE A O 1
ATOM 747 N N . ARG A 1 98 ? -6.288 -4.926 10.569 1.00 92.31 98 ARG A N 1
ATOM 748 C CA . ARG A 1 98 ? -6.154 -6.242 9.912 1.00 92.31 98 ARG A CA 1
ATOM 749 C C . ARG A 1 98 ? -6.890 -6.301 8.577 1.00 92.31 98 ARG A C 1
ATOM 751 O O . ARG A 1 98 ? -6.346 -6.816 7.606 1.00 92.31 98 ARG A O 1
ATOM 758 N N . ARG A 1 99 ? -8.119 -5.776 8.516 1.00 93.81 99 ARG A N 1
ATOM 759 C CA . ARG A 1 99 ? -8.903 -5.727 7.272 1.00 93.81 99 ARG A CA 1
ATOM 760 C C . ARG A 1 99 ? -8.197 -4.903 6.201 1.00 93.81 99 ARG A C 1
ATOM 762 O O . ARG A 1 99 ? -8.099 -5.370 5.073 1.00 93.81 99 ARG A O 1
ATOM 769 N N . GLY A 1 100 ? -7.661 -3.733 6.546 1.00 93.12 100 GLY A N 1
ATOM 770 C CA . GLY A 1 100 ? -6.895 -2.919 5.600 1.00 93.12 100 GLY A CA 1
ATOM 771 C C . GLY A 1 100 ? -5.602 -3.585 5.141 1.00 93.12 100 GLY A C 1
ATOM 772 O O . GLY A 1 100 ? -5.301 -3.526 3.953 1.00 93.12 100 GLY A O 1
ATOM 773 N N . LEU A 1 101 ? -4.897 -4.303 6.021 1.00 93.31 101 LEU A N 1
ATOM 774 C CA . LEU A 1 101 ? -3.727 -5.093 5.627 1.00 93.31 101 LEU A CA 1
ATOM 775 C C . LEU A 1 101 ? -4.104 -6.207 4.637 1.00 93.31 101 LEU A C 1
ATOM 777 O O . LEU A 1 101 ? -3.459 -6.354 3.603 1.00 93.31 101 LEU A O 1
ATOM 781 N N . VAL A 1 102 ? -5.184 -6.949 4.905 1.00 95.12 102 VAL A N 1
ATOM 782 C CA . VAL A 1 102 ? -5.703 -7.966 3.974 1.00 95.12 102 VAL A CA 1
ATOM 783 C C . VAL A 1 102 ? -6.117 -7.327 2.646 1.00 95.12 102 VAL A C 1
ATOM 785 O O . VAL A 1 102 ? -5.752 -7.832 1.588 1.00 95.12 102 VAL A O 1
ATOM 788 N N . CYS A 1 103 ? -6.816 -6.190 2.675 1.00 96.25 103 CYS A N 1
ATOM 789 C CA . CYS A 1 103 ? -7.173 -5.448 1.466 1.00 96.25 103 CYS A CA 1
ATOM 790 C C . CYS A 1 103 ? -5.946 -4.967 0.685 1.00 96.25 103 CYS A C 1
ATOM 792 O O . CYS A 1 103 ? -5.969 -5.032 -0.537 1.00 96.25 103 CYS A O 1
ATOM 794 N N . ALA A 1 104 ? -4.875 -4.523 1.346 1.00 95.00 104 ALA A N 1
ATOM 795 C CA . ALA A 1 104 ? -3.622 -4.144 0.694 1.00 95.00 104 ALA A CA 1
ATOM 796 C C . ALA A 1 104 ? -2.942 -5.340 0.010 1.00 95.00 104 ALA A C 1
ATOM 798 O O . ALA A 1 104 ? -2.479 -5.228 -1.125 1.00 95.00 104 ALA A O 1
ATOM 799 N N . VAL A 1 105 ? -2.925 -6.506 0.659 1.00 95.38 105 VAL A N 1
ATOM 800 C CA . VAL A 1 105 ? -2.406 -7.744 0.059 1.00 95.38 105 VAL A CA 1
ATOM 801 C C . VAL A 1 105 ? -3.235 -8.140 -1.165 1.00 95.38 105 VAL A C 1
ATOM 803 O O . VAL A 1 105 ? -2.680 -8.343 -2.243 1.00 95.38 105 VAL A O 1
ATOM 806 N N . LEU A 1 106 ? -4.565 -8.177 -1.041 1.00 96.81 106 LEU A N 1
ATOM 807 C CA . LEU A 1 106 ? -5.457 -8.486 -2.164 1.00 96.81 106 LEU A CA 1
ATOM 808 C C . LEU A 1 106 ? -5.341 -7.454 -3.293 1.00 96.81 106 LEU A C 1
ATOM 810 O O . LEU A 1 106 ? -5.296 -7.828 -4.461 1.00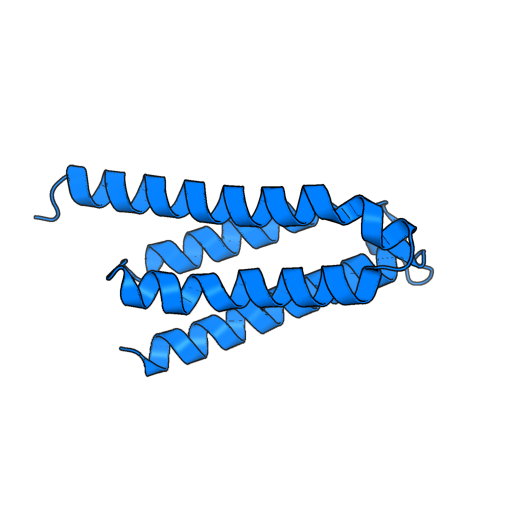 96.81 106 LEU A O 1
ATOM 814 N N . GLY A 1 107 ? -5.235 -6.169 -2.953 1.00 96.06 107 GLY A N 1
ATOM 815 C CA . GLY A 1 107 ? -5.022 -5.083 -3.905 1.00 96.06 107 GLY A CA 1
ATOM 816 C C . GLY A 1 107 ? -3.702 -5.230 -4.656 1.00 96.06 107 GLY A C 1
ATOM 817 O O . GLY A 1 107 ? -3.668 -5.011 -5.861 1.00 96.06 107 GLY A O 1
ATOM 818 N N . THR A 1 108 ? -2.644 -5.693 -3.985 1.00 94.88 108 THR A N 1
ATOM 819 C CA . THR A 1 108 ? -1.358 -6.001 -4.626 1.00 94.88 108 THR A CA 1
ATOM 820 C C . THR A 1 108 ? -1.520 -7.118 -5.655 1.00 94.88 108 THR A C 1
ATOM 822 O O . THR A 1 108 ? -1.122 -6.936 -6.800 1.00 94.88 108 THR A O 1
ATOM 825 N N . PHE A 1 109 ? -2.162 -8.237 -5.299 1.00 95.75 109 PHE A N 1
ATOM 826 C CA . PHE A 1 109 ? -2.409 -9.335 -6.243 1.00 95.75 109 PHE A CA 1
ATOM 827 C C . PHE A 1 109 ? -3.292 -8.914 -7.423 1.00 95.75 109 PHE A C 1
ATOM 829 O O . PHE A 1 109 ? -2.994 -9.244 -8.570 1.00 95.75 109 PHE A O 1
ATOM 836 N N . ALA A 1 110 ? -4.356 -8.154 -7.161 1.00 94.94 110 ALA A N 1
ATOM 837 C CA . ALA A 1 110 ? -5.209 -7.615 -8.214 1.00 94.94 110 ALA A CA 1
ATOM 838 C C . ALA A 1 110 ? -4.435 -6.648 -9.127 1.00 94.94 110 ALA A C 1
ATOM 840 O O . ALA A 1 110 ? -4.595 -6.685 -10.344 1.00 94.94 110 ALA A O 1
ATOM 841 N N . GLY A 1 111 ? -3.560 -5.819 -8.552 1.00 93.31 111 GLY A N 1
ATOM 842 C CA . GLY A 1 111 ? -2.707 -4.891 -9.289 1.00 93.31 111 GLY A CA 1
ATOM 843 C C . GLY A 1 111 ? -1.695 -5.623 -10.165 1.00 93.31 111 GLY A C 1
ATOM 844 O O . GLY A 1 111 ? -1.533 -5.265 -11.327 1.00 93.31 111 GLY A O 1
ATOM 845 N N . MET A 1 112 ? -1.088 -6.698 -9.654 1.00 92.56 112 MET A N 1
ATOM 846 C CA . MET A 1 112 ? -0.219 -7.593 -10.426 1.00 92.56 112 MET A CA 1
ATOM 847 C C . MET A 1 112 ? -0.940 -8.184 -11.635 1.00 92.56 112 MET A C 1
ATOM 849 O O . MET A 1 112 ? -0.407 -8.152 -12.741 1.00 92.56 112 MET A O 1
ATOM 853 N N . ALA A 1 113 ? -2.154 -8.705 -11.435 1.00 93.25 113 ALA A N 1
ATOM 854 C CA . ALA A 1 113 ? -2.954 -9.271 -12.515 1.00 93.25 113 ALA A CA 1
ATOM 855 C C . ALA A 1 113 ? -3.320 -8.211 -13.568 1.00 93.25 113 ALA A C 1
ATOM 857 O O . ALA A 1 113 ? -3.205 -8.469 -14.764 1.00 93.25 113 ALA A O 1
ATOM 858 N N . ALA A 1 114 ? -3.702 -7.006 -13.133 1.00 89.88 114 ALA A N 1
ATOM 859 C CA . ALA A 1 114 ? -3.991 -5.891 -14.032 1.00 89.88 114 ALA A CA 1
ATOM 860 C C . ALA A 1 114 ? -2.748 -5.445 -14.816 1.00 89.88 114 ALA A C 1
ATOM 862 O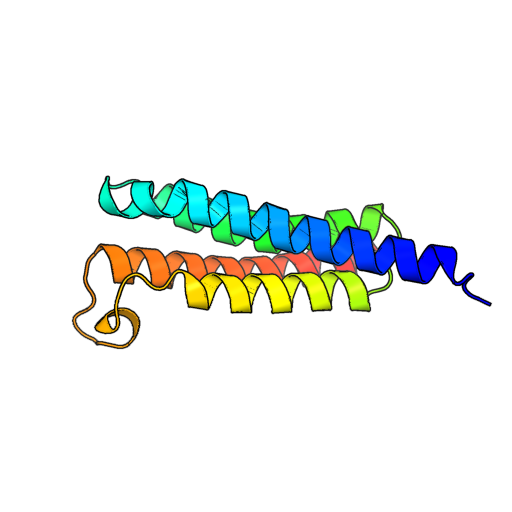 O . ALA A 1 114 ? -2.831 -5.238 -16.019 1.00 89.88 114 ALA A O 1
ATOM 863 N N . TRP A 1 115 ? -1.590 -5.341 -14.160 1.00 90.31 115 TRP A N 1
ATOM 864 C CA . TRP A 1 115 ? -0.317 -5.031 -14.812 1.00 90.31 115 TRP A CA 1
ATOM 865 C C . TRP A 1 115 ? 0.048 -6.077 -15.866 1.00 90.31 115 TRP A C 1
ATOM 867 O O . TRP A 1 115 ? 0.391 -5.710 -16.982 1.00 90.31 115 TRP A O 1
ATOM 877 N N . ALA A 1 116 ? -0.101 -7.367 -15.548 1.00 87.56 116 ALA A N 1
ATOM 878 C CA . ALA A 1 116 ? 0.169 -8.455 -16.487 1.00 87.56 116 ALA A CA 1
ATOM 879 C C . ALA A 1 116 ? -0.750 -8.429 -17.720 1.00 87.56 116 ALA A C 1
ATOM 881 O O . ALA A 1 116 ? -0.338 -8.870 -18.785 1.00 87.56 116 ALA A O 1
ATOM 882 N N . ALA A 1 117 ? -1.973 -7.909 -17.585 1.00 89.00 117 ALA A N 1
ATOM 883 C CA . ALA A 1 117 ? -2.909 -7.730 -18.695 1.00 89.00 117 ALA A CA 1
ATOM 884 C C . ALA A 1 117 ? -2.650 -6.462 -19.536 1.00 89.00 117 ALA A C 1
ATOM 886 O O . ALA A 1 117 ? -3.248 -6.318 -20.599 1.00 89.00 117 ALA A O 1
ATOM 887 N N . LEU A 1 118 ? -1.822 -5.531 -19.046 1.00 83.31 118 LEU A N 1
ATOM 888 C CA . LEU A 1 118 ? -1.459 -4.276 -19.723 1.00 83.31 118 LEU A CA 1
ATOM 889 C C . LEU A 1 118 ? -0.121 -4.356 -20.479 1.00 83.31 118 LEU A C 1
ATOM 891 O O . LEU A 1 118 ? 0.233 -3.394 -21.161 1.00 83.31 118 LEU A O 1
ATOM 895 N N . LEU A 1 119 ? 0.617 -5.459 -20.319 1.00 74.12 119 LEU A N 1
ATOM 896 C CA . LEU A 1 119 ? 1.812 -5.791 -21.098 1.00 74.12 119 LEU A CA 1
ATOM 897 C C . LEU A 1 119 ? 1.450 -6.346 -22.478 1.00 74.12 119 LEU A C 1
ATOM 899 O O . LEU A 1 119 ? 2.225 -6.063 -23.418 1.00 74.12 119 LEU A O 1
#

Sequence (119 aa):
MHDAFDVLRNFVTTLVMAWAAFAALRWQQPLIAKGGGAWWTALAGTLAFGQWPLNAWLGSPIGAPIVVALLYLLSLIGLAPDDSVLSAQASEHSRWFRRGLVCAVLGTFAGMAAWAALL

pLDDT: mean 87.55, std 6.53, range [48.31, 96.81]

Foldseek 3Di:
DPPVVNVVVLVVVLVVLLVVLLVVLLVCLVVLVVVCLVVSLQSLLQSLQVLLVVCLVVVHDPVSNVSSLVSNLVSLVVSQPDPLLVPPPRDSSSVSSVSSSVSSVVSNVNNVVVNVVSD

Secondary structure (DSSP, 8-state):
---HHHHHHHHHHHHHHHHHHHHHHHHHHHHHHTT-HHHHHHHHHHHHHHHHHHHHHTT--THHHHHHHHHHHHHHHTT--SGGGGSSS--HHHHHHHHHHHHHHHHHHHHHHHHHHH-

Radius of gyration: 15.48 Å; chains: 1; bounding box: 38×24×43 Å